Protein AF-A0A1E3LQV0-F1 (afdb_monomer_lite)

Organism: NCBI:txid1888892

Secondary structure (DSSP, 8-state):
-HHHHHHHHHHHHHHHHHHHHHHHHHHHHHHHHHHHHTPPPPPPPP----------PPP-------------

Structure (mmCIF, N/CA/C/O backbone):
data_AF-A0A1E3LQV0-F1
#
_entry.id   AF-A0A1E3LQV0-F1
#
loop_
_atom_site.group_PDB
_atom_site.id
_atom_site.type_symbol
_atom_site.label_atom_id
_atom_site.label_alt_id
_atom_site.label_comp_id
_atom_site.label_asym_id
_atom_site.label_entity_id
_atom_site.label_seq_id
_atom_site.pdbx_PDB_ins_code
_atom_site.Cartn_x
_atom_site.Cartn_y
_atom_site.Cartn_z
_atom_site.occupancy
_atom_site.B_iso_or_equiv
_atom_site.auth_seq_id
_atom_site.auth_comp_id
_atom_site.auth_asym_id
_atom_site.auth_atom_id
_atom_site.pdbx_PDB_model_num
ATOM 1 N N . MET A 1 1 ? 10.507 -0.824 -28.762 1.00 82.19 1 MET A N 1
ATOM 2 C CA . MET A 1 1 ? 10.341 -1.949 -27.812 1.00 82.19 1 MET A CA 1
ATOM 3 C C . MET A 1 1 ? 10.820 -1.588 -26.404 1.00 82.19 1 MET A C 1
ATOM 5 O O . MET A 1 1 ? 9.996 -1.603 -25.505 1.00 82.19 1 MET A O 1
ATOM 9 N N . ILE A 1 2 ? 12.080 -1.175 -26.205 1.00 93.38 2 ILE A N 1
ATOM 10 C CA . ILE A 1 2 ? 12.626 -0.821 -24.871 1.00 93.38 2 ILE A CA 1
ATOM 11 C C . ILE A 1 2 ? 11.814 0.276 -24.164 1.00 93.38 2 ILE A C 1
ATOM 13 O O . ILE A 1 2 ? 11.445 0.109 -23.009 1.00 93.38 2 ILE A O 1
ATOM 17 N N . ALA A 1 3 ? 11.464 1.360 -24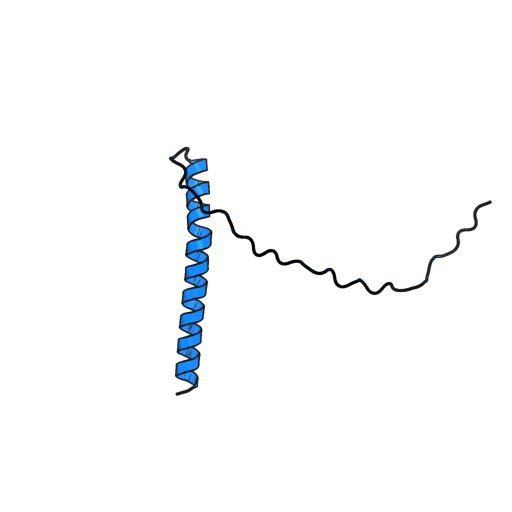.864 1.00 92.50 3 ALA A N 1
ATOM 18 C CA . ALA A 1 3 ? 10.663 2.445 -24.288 1.00 92.50 3 ALA A CA 1
ATOM 19 C C . ALA A 1 3 ? 9.279 1.980 -23.796 1.00 92.50 3 ALA A C 1
ATOM 21 O O . ALA A 1 3 ? 8.797 2.444 -22.769 1.00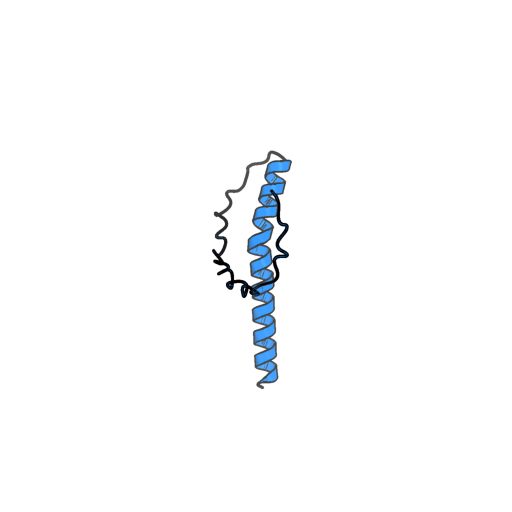 92.50 3 ALA A O 1
ATOM 22 N N . LEU A 1 4 ? 8.664 1.025 -24.501 1.00 95.00 4 LEU A N 1
ATOM 23 C CA . LEU A 1 4 ? 7.361 0.471 -24.138 1.00 95.00 4 LEU A CA 1
ATOM 24 C C . LEU A 1 4 ? 7.467 -0.413 -22.889 1.00 95.00 4 LEU A C 1
ATOM 26 O O . LEU A 1 4 ? 6.636 -0.312 -21.994 1.00 95.00 4 LEU A O 1
ATOM 30 N N . VAL A 1 5 ? 8.533 -1.212 -22.791 1.00 96.12 5 VAL A N 1
ATOM 31 C CA . VAL A 1 5 ? 8.837 -1.998 -21.586 1.00 96.12 5 VAL A CA 1
ATOM 32 C C . VAL A 1 5 ? 9.115 -1.079 -20.393 1.00 96.12 5 VAL A C 1
ATOM 34 O O . VAL A 1 5 ? 8.566 -1.297 -19.318 1.00 96.12 5 VAL A O 1
ATOM 37 N N . ALA A 1 6 ? 9.910 -0.023 -20.580 1.00 95.94 6 ALA A N 1
ATOM 38 C CA . ALA A 1 6 ? 10.218 0.940 -19.525 1.00 95.94 6 ALA A CA 1
ATOM 39 C C . ALA A 1 6 ? 8.961 1.667 -19.022 1.00 95.94 6 ALA A C 1
ATOM 41 O O . ALA A 1 6 ? 8.767 1.784 -17.813 1.00 95.94 6 ALA A O 1
ATOM 42 N N . ALA A 1 7 ? 8.083 2.098 -19.934 1.00 96.25 7 ALA A N 1
ATOM 43 C CA . ALA A 1 7 ? 6.810 2.713 -19.576 1.00 96.25 7 ALA A CA 1
ATOM 44 C C . ALA A 1 7 ? 5.940 1.755 -18.752 1.00 96.25 7 ALA A C 1
ATOM 46 O O . ALA A 1 7 ? 5.437 2.138 -17.701 1.00 96.25 7 ALA A O 1
ATOM 47 N N . LEU A 1 8 ? 5.831 0.493 -19.173 1.00 97.44 8 LEU A N 1
ATOM 48 C CA . LEU A 1 8 ? 5.017 -0.512 -18.490 1.00 97.44 8 LEU A CA 1
ATOM 49 C C . LEU A 1 8 ? 5.540 -0.809 -17.075 1.00 97.44 8 LEU A C 1
ATOM 51 O O . LEU A 1 8 ? 4.757 -0.853 -16.126 1.00 97.44 8 LEU A O 1
ATOM 55 N N . LEU A 1 9 ? 6.861 -0.931 -16.914 1.00 97.44 9 LEU A N 1
ATOM 56 C CA . LEU A 1 9 ? 7.496 -1.087 -15.603 1.00 97.44 9 LEU A CA 1
ATOM 57 C C . LEU A 1 9 ? 7.264 0.130 -14.704 1.00 97.44 9 LEU A C 1
ATOM 59 O O . LEU A 1 9 ? 6.950 -0.034 -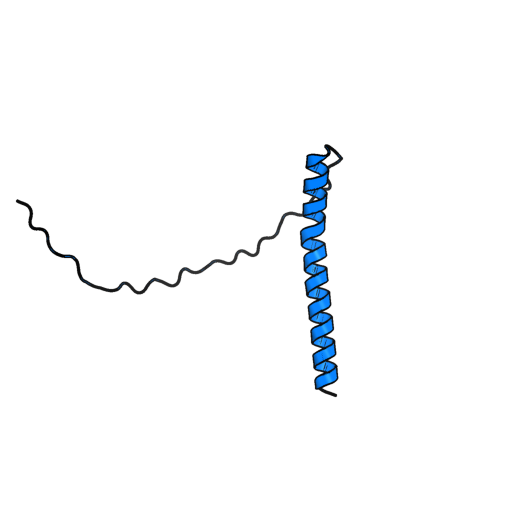13.527 1.00 97.44 9 LEU A O 1
ATOM 63 N N . PHE A 1 10 ? 7.382 1.341 -15.251 1.00 96.88 10 PHE A N 1
ATOM 64 C CA . PHE A 1 10 ? 7.132 2.567 -14.501 1.00 96.88 10 PHE A CA 1
ATOM 65 C C . PHE A 1 10 ? 5.677 2.652 -14.033 1.00 96.88 10 PHE A C 1
ATOM 67 O O . PHE A 1 10 ? 5.426 2.912 -12.858 1.00 96.88 10 PHE A O 1
ATOM 74 N N . THR A 1 11 ? 4.716 2.372 -14.917 1.00 97.44 11 THR A N 1
ATOM 75 C CA . THR A 1 11 ? 3.290 2.359 -14.569 1.00 97.44 11 THR A CA 1
ATOM 76 C C . THR A 1 11 ? 2.989 1.317 -13.495 1.00 97.44 11 THR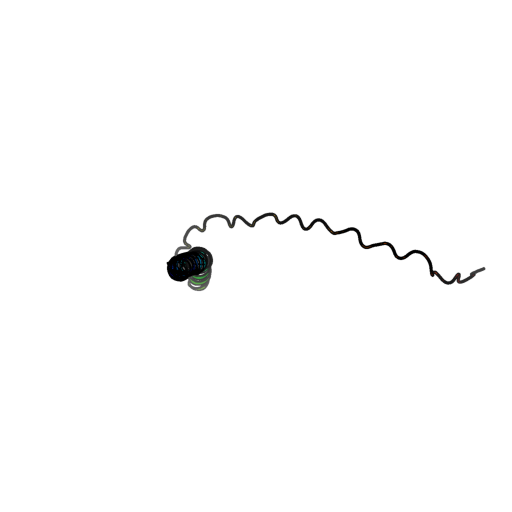 A C 1
ATOM 78 O O . THR A 1 11 ? 2.281 1.622 -12.537 1.00 97.44 11 THR A O 1
ATOM 81 N N . ALA A 1 12 ? 3.555 0.112 -13.608 1.00 96.38 12 ALA A N 1
ATOM 82 C CA . ALA A 1 12 ? 3.380 -0.935 -12.607 1.00 96.38 12 ALA A CA 1
ATOM 83 C C . ALA A 1 12 ? 3.968 -0.526 -11.248 1.00 96.38 12 ALA A C 1
ATOM 85 O O . ALA A 1 12 ? 3.289 -0.628 -10.227 1.00 96.38 12 ALA A O 1
ATOM 86 N N . ALA A 1 13 ? 5.196 -0.000 -11.228 1.00 95.12 13 ALA A N 1
ATOM 87 C CA . ALA A 1 13 ? 5.833 0.481 -10.005 1.00 95.12 13 ALA A CA 1
ATOM 88 C C . ALA A 1 13 ? 5.037 1.626 -9.357 1.00 95.12 13 ALA A C 1
ATOM 90 O O . ALA A 1 13 ? 4.845 1.641 -8.140 1.00 95.12 13 ALA A O 1
ATOM 91 N N . PHE A 1 14 ? 4.522 2.551 -10.168 1.00 95.62 14 PHE A N 1
ATOM 92 C CA . PHE A 1 14 ? 3.689 3.657 -9.708 1.00 95.62 14 PHE A CA 1
ATOM 93 C C . PHE A 1 14 ? 2.368 3.167 -9.098 1.00 95.62 14 PHE A C 1
ATOM 95 O O . PHE A 1 14 ? 2.007 3.579 -7.996 1.00 95.62 14 PHE A O 1
ATOM 102 N N . ALA A 1 15 ? 1.683 2.232 -9.762 1.00 96.12 15 ALA A N 1
ATOM 103 C CA . ALA A 1 15 ? 0.452 1.634 -9.252 1.00 96.12 15 ALA A CA 1
ATOM 104 C C . ALA A 1 15 ? 0.681 0.894 -7.924 1.00 96.12 15 ALA A C 1
ATOM 106 O O . ALA A 1 15 ? -0.085 1.077 -6.978 1.00 96.12 15 ALA A O 1
ATOM 107 N N . VAL A 1 16 ? 1.764 0.116 -7.818 1.00 95.75 16 VAL A N 1
ATOM 108 C CA . VAL A 1 16 ? 2.140 -0.578 -6.575 1.00 95.75 16 VAL A CA 1
ATOM 109 C C . VAL A 1 16 ? 2.468 0.417 -5.460 1.00 95.75 16 VAL A C 1
ATOM 111 O O . VAL A 1 16 ? 2.063 0.204 -4.319 1.00 95.75 16 VAL A O 1
ATOM 114 N N . SER A 1 17 ? 3.151 1.522 -5.770 1.00 93.44 17 SER A N 1
ATOM 115 C CA . SER A 1 17 ? 3.460 2.573 -4.794 1.00 93.44 17 SER A CA 1
ATOM 116 C C . SER A 1 17 ? 2.196 3.236 -4.241 1.00 93.44 17 SER A C 1
ATOM 118 O O . SER A 1 17 ? 2.063 3.372 -3.022 1.00 93.44 17 SER A O 1
ATOM 120 N N . LEU A 1 18 ? 1.236 3.574 -5.109 1.00 93.19 18 LEU A N 1
ATOM 121 C CA . LEU A 1 18 ? -0.058 4.111 -4.685 1.00 93.19 18 LEU A CA 1
ATOM 122 C C . LEU A 1 18 ? -0.847 3.091 -3.862 1.00 93.19 18 LEU A C 1
ATOM 124 O O . LEU A 1 18 ? -1.368 3.429 -2.802 1.00 93.19 18 LEU A O 1
ATOM 128 N N . TRP A 1 19 ? -0.899 1.835 -4.305 1.00 91.56 19 TRP A N 1
ATOM 129 C CA . TRP A 1 19 ? -1.574 0.768 -3.568 1.00 91.56 19 TRP A CA 1
ATOM 130 C C . TRP A 1 19 ? -0.985 0.580 -2.164 1.00 91.56 19 TRP A C 1
ATOM 132 O O . TRP A 1 19 ? -1.723 0.526 -1.181 1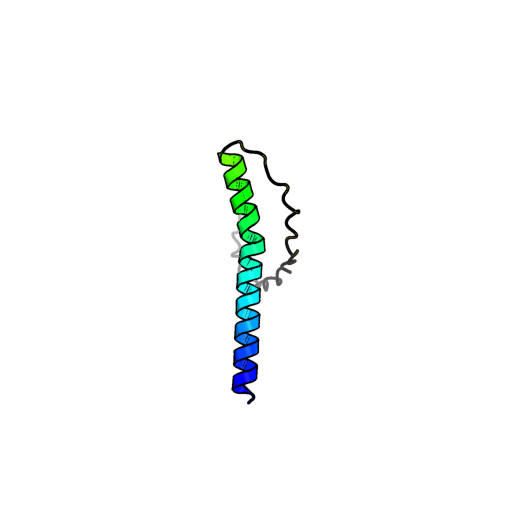.00 91.56 19 TRP A O 1
ATOM 142 N N . ALA A 1 20 ? 0.344 0.560 -2.046 1.00 87.94 20 ALA A N 1
ATOM 143 C CA . ALA A 1 20 ? 1.030 0.474 -0.761 1.00 87.94 20 ALA A CA 1
ATOM 144 C C . ALA A 1 20 ? 0.701 1.669 0.151 1.00 87.94 20 ALA A C 1
ATOM 146 O O . ALA A 1 20 ? 0.489 1.494 1.353 1.00 87.94 20 ALA A O 1
ATOM 147 N N . MET A 1 21 ? 0.601 2.877 -0.408 1.00 86.94 21 MET A N 1
ATOM 148 C CA . MET A 1 21 ? 0.160 4.060 0.333 1.00 86.94 21 MET A CA 1
ATOM 149 C C . MET A 1 21 ? -1.276 3.894 0.860 1.00 86.94 21 MET A C 1
ATOM 151 O O . MET A 1 21 ? -1.526 4.153 2.036 1.00 86.94 21 MET A O 1
ATOM 155 N N . PHE A 1 22 ? -2.209 3.402 0.041 1.00 86.94 22 PHE A N 1
ATOM 156 C CA . PHE A 1 22 ? -3.590 3.162 0.476 1.00 86.94 22 PHE A CA 1
ATOM 157 C C . PHE A 1 22 ? -3.682 2.119 1.593 1.00 86.94 22 PHE A C 1
ATOM 159 O O . PHE A 1 22 ? -4.277 2.400 2.632 1.00 86.94 22 PHE A O 1
ATOM 166 N N . VAL A 1 23 ? -3.039 0.960 1.427 1.00 85.75 23 VAL A N 1
ATOM 167 C CA . VAL A 1 23 ? -3.083 -0.137 2.414 1.00 85.75 23 VAL A CA 1
ATOM 168 C C . VAL A 1 23 ? -2.438 0.252 3.751 1.00 85.75 23 VAL A C 1
ATOM 170 O O . VAL A 1 23 ? -2.782 -0.301 4.790 1.00 85.75 23 VAL A O 1
ATOM 173 N N . THR A 1 24 ? -1.519 1.220 3.763 1.00 83.56 24 THR A N 1
ATOM 174 C CA . THR A 1 24 ? -0.849 1.664 4.999 1.00 83.56 24 THR A CA 1
ATOM 175 C C . THR A 1 24 ? -1.558 2.815 5.714 1.00 83.56 24 THR A C 1
ATOM 177 O O . THR A 1 24 ? -1.466 2.910 6.944 1.00 83.56 24 THR A O 1
ATOM 180 N N . ILE A 1 25 ? -2.247 3.692 4.978 1.00 83.31 25 ILE A N 1
ATOM 181 C CA . ILE A 1 25 ? -2.892 4.892 5.531 1.00 83.31 25 ILE A CA 1
ATOM 182 C C . ILE A 1 25 ? -4.361 4.637 5.878 1.00 83.31 25 ILE A C 1
ATOM 184 O O . ILE A 1 25 ? -4.812 5.081 6.936 1.00 83.31 25 ILE A O 1
ATOM 188 N N . GLU A 1 26 ? -5.105 3.928 5.026 1.00 84.81 26 GLU A N 1
ATOM 189 C CA . GLU A 1 26 ? -6.548 3.717 5.203 1.00 84.81 26 GLU A CA 1
ATOM 190 C C . GLU A 1 26 ? -6.894 3.062 6.553 1.00 84.81 26 GLU A C 1
ATOM 192 O O . GLU A 1 26 ? -7.705 3.651 7.275 1.00 84.81 26 GLU A O 1
ATOM 197 N N . PRO A 1 27 ? -6.205 1.991 7.005 1.00 82.19 27 PRO A N 1
ATOM 198 C CA . PRO A 1 27 ? -6.528 1.363 8.285 1.00 82.19 27 PRO A CA 1
ATOM 199 C C . PRO A 1 27 ? -6.352 2.321 9.467 1.00 82.19 27 PRO A C 1
ATOM 201 O O . PRO A 1 27 ? -7.139 2.318 10.412 1.00 82.19 27 PRO A O 1
ATOM 204 N N . ARG A 1 28 ? -5.346 3.203 9.406 1.00 83.38 28 ARG A N 1
ATOM 205 C CA . ARG A 1 28 ? -5.091 4.207 10.453 1.00 83.38 28 ARG A CA 1
ATOM 206 C C . ARG A 1 28 ? -6.190 5.258 10.500 1.00 83.38 28 ARG A C 1
ATOM 208 O O . ARG A 1 28 ? -6.614 5.640 11.587 1.00 83.38 28 ARG A O 1
ATOM 215 N N . LEU A 1 29 ? -6.666 5.708 9.340 1.00 85.00 29 LEU A N 1
ATOM 216 C CA . LEU A 1 29 ? -7.791 6.638 9.262 1.00 85.00 29 LEU A CA 1
ATOM 217 C C . LEU A 1 29 ? -9.086 5.985 9.758 1.00 85.00 29 LEU A C 1
ATOM 219 O O . LEU A 1 29 ? -9.836 6.623 10.498 1.00 85.00 29 LEU A O 1
ATOM 223 N N . GLY A 1 30 ? -9.324 4.720 9.400 1.00 84.81 30 GLY A N 1
ATOM 224 C CA . GLY A 1 30 ? -10.448 3.926 9.897 1.00 84.81 30 GLY A CA 1
ATOM 225 C C . GLY A 1 30 ? -10.427 3.796 11.420 1.00 84.81 30 GLY A C 1
ATOM 226 O O . GLY A 1 30 ? -11.420 4.105 12.075 1.00 84.81 30 GLY A O 1
ATOM 227 N N . TYR A 1 31 ? -9.270 3.461 11.990 1.00 85.38 31 TYR A N 1
ATOM 228 C CA . TYR A 1 31 ? -9.051 3.397 13.436 1.00 85.38 31 TYR A CA 1
ATOM 229 C C . TYR A 1 31 ? -9.301 4.734 14.141 1.00 85.38 31 TYR A C 1
ATOM 231 O O . TYR A 1 31 ? -10.070 4.794 15.098 1.00 85.38 31 TYR A O 1
ATOM 239 N N . MET A 1 32 ? -8.702 5.829 13.658 1.00 85.38 32 MET A N 1
ATOM 240 C CA . MET A 1 32 ? -8.907 7.159 14.248 1.00 85.38 32 MET A CA 1
ATOM 241 C C . MET A 1 32 ? -10.378 7.576 14.182 1.00 85.38 32 MET A C 1
ATOM 243 O O . MET A 1 32 ? -10.905 8.150 15.134 1.00 85.38 32 MET A O 1
ATOM 247 N N . ARG A 1 33 ? -11.062 7.260 13.078 1.00 86.31 33 ARG A N 1
ATOM 248 C CA . ARG A 1 33 ? -12.493 7.530 12.923 1.00 86.31 33 ARG A CA 1
ATOM 249 C C . ARG A 1 33 ? -13.341 6.682 13.876 1.00 86.31 33 ARG A C 1
ATOM 251 O O . ARG A 1 33 ? -14.281 7.229 14.445 1.00 86.31 33 ARG A O 1
ATOM 258 N N . ALA A 1 34 ? -13.010 5.404 14.068 1.00 86.81 34 ALA A N 1
ATOM 259 C CA . ALA A 1 34 ? -13.692 4.522 15.016 1.00 86.81 34 ALA A CA 1
ATOM 260 C C . ALA A 1 34 ? -13.535 5.022 16.462 1.00 86.81 34 ALA A C 1
ATOM 262 O O . ALA A 1 34 ? -14.529 5.152 17.171 1.00 86.81 34 ALA A O 1
ATOM 263 N N . LEU A 1 35 ? -12.320 5.427 16.858 1.00 86.25 35 LEU A N 1
ATOM 264 C CA . LEU A 1 35 ? -12.063 6.035 18.169 1.00 86.25 35 LEU A CA 1
ATOM 265 C C . LEU A 1 35 ? -12.886 7.305 18.406 1.00 86.25 35 LEU A C 1
ATOM 267 O O . LEU A 1 35 ? -13.447 7.481 19.482 1.00 86.25 35 LEU A O 1
ATOM 271 N N . LEU A 1 36 ? -12.964 8.191 17.409 1.00 88.06 36 LEU A N 1
ATOM 272 C CA . LEU A 1 36 ? -13.718 9.445 17.519 1.00 88.06 36 LEU A CA 1
ATOM 273 C C . LEU A 1 36 ? -15.234 9.226 17.601 1.00 88.06 36 LEU A C 1
ATOM 275 O O . LEU A 1 36 ? -15.935 10.061 18.166 1.00 88.06 36 LEU A O 1
ATOM 279 N N . ARG A 1 37 ? -15.743 8.136 17.020 1.00 88.50 37 ARG A N 1
ATOM 280 C CA . ARG A 1 37 ? -17.171 7.787 17.040 1.00 88.50 37 ARG A CA 1
ATOM 281 C C . ARG A 1 37 ? -17.571 6.913 18.229 1.00 88.50 37 ARG A C 1
ATOM 283 O O . ARG A 1 37 ? -18.758 6.832 18.519 1.00 88.50 37 ARG A O 1
ATOM 290 N N . GLY A 1 38 ? -16.607 6.305 18.922 1.00 79.00 38 GLY A N 1
ATOM 291 C CA . GLY A 1 38 ? -16.870 5.336 19.989 1.00 79.00 38 GLY A CA 1
ATOM 292 C C . GLY A 1 38 ? -17.349 3.974 19.472 1.00 79.00 38 GLY A C 1
ATOM 293 O O . GLY A 1 38 ? -17.931 3.207 20.233 1.00 79.00 38 GLY A O 1
ATOM 294 N N . ASP A 1 39 ? -17.118 3.685 18.188 1.00 80.06 39 ASP A N 1
ATOM 295 C CA . ASP A 1 39 ? -17.457 2.408 17.559 1.00 80.06 39 ASP A CA 1
ATOM 296 C C . ASP A 1 39 ? -16.423 1.323 17.919 1.00 80.06 39 ASP A C 1
ATOM 298 O O . ASP A 1 39 ? -15.349 1.602 18.461 1.00 80.06 39 ASP A O 1
ATOM 302 N N . GLY A 1 40 ? -16.725 0.066 17.578 1.00 76.44 40 GLY A N 1
ATOM 303 C CA . GLY A 1 40 ? -15.775 -1.040 17.703 1.00 76.44 40 GLY A CA 1
ATOM 304 C C . GLY A 1 40 ? -14.466 -0.732 16.971 1.00 76.44 40 GLY A C 1
ATOM 305 O O . GLY A 1 40 ? -14.458 -0.472 15.768 1.00 76.44 40 GLY A O 1
ATOM 306 N N . VAL A 1 41 ? -13.360 -0.745 17.711 1.00 72.31 41 VAL A N 1
ATOM 307 C CA . VAL A 1 41 ? -12.042 -0.371 17.198 1.00 72.31 41 VAL A CA 1
ATOM 308 C C . VAL A 1 41 ? -11.444 -1.557 16.429 1.00 72.31 41 VAL A C 1
ATOM 310 O O . VAL A 1 41 ? -11.220 -2.605 17.038 1.00 72.31 41 VAL A O 1
ATOM 313 N N . PRO A 1 42 ? -11.187 -1.435 15.112 1.00 68.19 42 PRO A N 1
ATOM 314 C CA . PRO A 1 42 ? -10.559 -2.505 14.348 1.00 68.19 42 PRO A CA 1
ATOM 315 C C . PRO A 1 42 ? -9.111 -2.702 14.807 1.00 68.19 42 PRO A C 1
ATOM 317 O O . PRO A 1 42 ? -8.380 -1.732 15.020 1.00 68.19 42 PRO A O 1
ATOM 320 N N . ASP A 1 43 ? -8.707 -3.962 14.960 1.00 71.56 43 ASP A N 1
ATOM 321 C CA . ASP A 1 43 ? -7.360 -4.321 15.398 1.00 71.56 43 ASP A CA 1
ATOM 322 C C . ASP A 1 43 ? -6.337 -3.937 14.318 1.00 71.56 43 ASP A C 1
ATOM 324 O O . ASP A 1 43 ? -6.407 -4.395 13.173 1.00 71.56 43 ASP A O 1
ATOM 328 N N . LEU A 1 44 ? -5.412 -3.039 14.664 1.00 70.25 44 LEU A N 1
ATOM 329 C CA . LEU A 1 44 ? -4.376 -2.570 13.750 1.00 70.25 44 LEU A CA 1
ATOM 330 C C . LEU A 1 44 ? -3.104 -3.383 13.944 1.00 70.25 44 LEU A C 1
ATOM 332 O O . LEU A 1 44 ? -2.526 -3.405 15.030 1.00 70.25 44 LEU A O 1
ATOM 336 N N . ALA A 1 45 ? -2.597 -3.955 12.851 1.00 71.12 45 ALA A N 1
ATOM 337 C CA . ALA A 1 45 ? -1.284 -4.582 12.854 1.00 71.12 45 ALA A CA 1
ATOM 338 C C . ALA A 1 45 ? -0.209 -3.576 13.330 1.00 71.12 45 ALA A C 1
ATOM 340 O O . ALA A 1 45 ? -0.207 -2.421 12.880 1.00 71.12 45 ALA A O 1
ATOM 341 N N . PRO A 1 46 ? 0.724 -3.987 14.213 1.00 67.44 46 PRO A N 1
ATOM 342 C CA . PRO A 1 46 ? 1.773 -3.110 14.714 1.00 67.44 46 PRO A CA 1
ATOM 343 C C . PRO A 1 46 ? 2.550 -2.454 13.573 1.00 67.44 46 PRO A C 1
ATOM 345 O O . PRO A 1 46 ? 3.025 -3.118 12.651 1.00 67.44 46 PRO A O 1
ATOM 348 N N . ALA A 1 47 ? 2.709 -1.134 13.646 1.00 66.00 47 ALA A N 1
ATOM 349 C CA . ALA A 1 47 ? 3.487 -0.388 12.671 1.00 66.00 47 ALA A CA 1
ATOM 350 C C . ALA A 1 47 ? 4.959 -0.829 12.718 1.00 66.00 47 ALA A C 1
ATOM 352 O O . ALA A 1 47 ? 5.702 -0.440 13.620 1.00 66.00 47 ALA A O 1
ATOM 353 N N . VAL A 1 48 ? 5.400 -1.609 11.729 1.00 65.81 48 VAL A N 1
ATOM 354 C CA . VAL A 1 48 ? 6.818 -1.942 11.557 1.00 65.81 48 VAL A CA 1
ATOM 355 C C . VAL A 1 48 ? 7.523 -0.721 10.970 1.00 65.81 48 VAL A C 1
ATOM 357 O O . VAL A 1 48 ? 7.625 -0.555 9.757 1.00 65.81 48 VAL A O 1
ATOM 360 N N . ALA A 1 49 ? 7.969 0.183 11.840 1.00 61.62 49 ALA A N 1
ATOM 361 C CA . ALA A 1 49 ? 8.810 1.294 11.422 1.00 61.62 49 ALA A CA 1
ATOM 362 C C . ALA A 1 49 ? 10.189 0.739 11.021 1.00 61.62 49 ALA A C 1
ATOM 364 O O . ALA A 1 49 ? 10.842 0.095 11.853 1.00 61.62 49 ALA A O 1
ATOM 365 N N . PRO A 1 50 ? 10.668 0.973 9.785 1.00 59.88 50 PRO A N 1
AT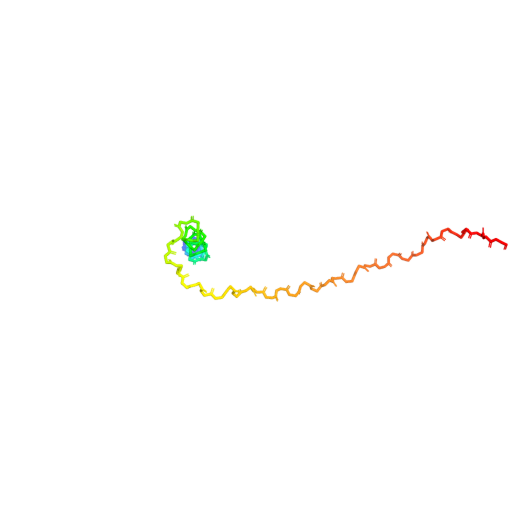OM 366 C CA . PRO A 1 50 ? 12.035 0.630 9.437 1.00 59.88 50 PRO A CA 1
ATOM 367 C C . PRO A 1 50 ? 12.961 1.411 10.370 1.00 59.88 50 PRO A C 1
ATOM 369 O O . PRO A 1 50 ? 12.942 2.642 10.405 1.00 59.88 50 PRO A O 1
ATOM 372 N N . ARG A 1 51 ? 13.758 0.692 11.167 1.00 57.66 51 ARG A N 1
ATOM 373 C CA . ARG A 1 51 ? 14.786 1.292 12.022 1.00 57.66 51 ARG A CA 1
ATOM 374 C C . ARG A 1 51 ? 15.911 1.813 11.131 1.00 57.66 51 ARG A C 1
ATOM 376 O O . ARG A 1 51 ? 16.945 1.167 10.980 1.00 57.66 51 ARG A O 1
ATOM 383 N N . VAL A 1 52 ? 15.711 2.981 10.530 1.00 58.19 52 VAL A N 1
ATOM 384 C CA . VAL A 1 52 ? 16.784 3.706 9.853 1.00 58.19 52 VAL A CA 1
ATOM 385 C C . VAL A 1 52 ? 17.688 4.254 10.949 1.00 58.19 52 VAL A C 1
ATOM 387 O O . VAL A 1 52 ? 17.413 5.286 11.559 1.00 58.19 52 VAL A O 1
ATOM 390 N N . ARG A 1 53 ? 18.758 3.518 11.261 1.00 52.28 53 ARG A N 1
ATOM 391 C CA . ARG A 1 53 ? 19.817 4.007 12.140 1.00 52.28 53 ARG A CA 1
ATOM 392 C C . ARG A 1 53 ? 20.539 5.107 11.370 1.00 52.28 53 ARG A C 1
ATOM 394 O O . ARG A 1 53 ? 21.437 4.820 10.586 1.00 52.28 53 ARG A O 1
ATOM 401 N N . ALA A 1 54 ? 20.106 6.353 11.549 1.00 62.09 54 ALA A N 1
ATOM 402 C CA . ALA A 1 54 ? 20.849 7.510 11.077 1.00 62.09 54 ALA A CA 1
ATOM 403 C C . ALA A 1 54 ? 22.207 7.486 11.787 1.00 62.09 54 ALA A C 1
ATOM 405 O O . ALA A 1 54 ? 22.334 7.863 12.951 1.00 62.09 54 ALA A O 1
ATOM 406 N N . MET A 1 55 ? 23.216 6.937 11.115 1.00 56.59 55 MET A N 1
ATOM 407 C CA . MET A 1 55 ? 24.589 7.013 11.574 1.00 56.59 55 MET A CA 1
ATOM 408 C C . MET A 1 55 ? 24.962 8.485 11.440 1.00 56.59 55 MET A C 1
ATOM 410 O O . MET A 1 55 ? 25.118 8.988 10.328 1.00 56.59 55 MET A O 1
ATOM 414 N N . ALA A 1 56 ? 24.980 9.203 12.564 1.00 56.47 56 ALA A N 1
ATOM 415 C CA . ALA A 1 56 ? 25.420 10.585 12.596 1.00 56.47 56 ALA A CA 1
ATOM 416 C C . ALA A 1 56 ? 26.834 10.615 12.011 1.00 56.47 56 ALA A C 1
ATOM 418 O O . ALA A 1 56 ? 27.778 10.102 12.613 1.00 56.47 56 ALA A O 1
ATOM 419 N N . ARG A 1 57 ? 26.966 11.147 10.792 1.00 59.25 57 ARG A N 1
ATOM 420 C CA . ARG A 1 57 ? 28.266 11.419 10.188 1.00 59.25 57 ARG A CA 1
ATOM 421 C C . ARG A 1 57 ? 29.005 12.309 11.191 1.00 59.25 57 ARG A C 1
ATOM 423 O O . ARG A 1 57 ? 28.441 13.345 11.547 1.00 59.25 57 ARG A O 1
ATOM 430 N N . PRO A 1 58 ? 30.189 11.920 11.695 1.00 54.75 58 PRO A N 1
ATOM 431 C CA . PRO A 1 58 ? 30.901 12.744 12.656 1.00 54.75 58 PRO A CA 1
ATOM 432 C C . PRO A 1 58 ? 31.097 14.123 12.030 1.00 54.75 58 PRO A C 1
ATOM 434 O O . PRO A 1 58 ? 31.663 14.244 10.941 1.00 54.75 58 PRO A O 1
ATOM 437 N N . ALA A 1 59 ? 30.537 15.146 12.680 1.00 56.97 59 ALA A N 1
ATOM 438 C CA . ALA A 1 59 ? 30.763 16.526 12.299 1.00 56.97 59 ALA A CA 1
ATOM 439 C C . ALA A 1 59 ? 32.276 16.748 12.339 1.00 56.97 59 ALA A C 1
ATOM 441 O O . ALA A 1 59 ? 32.913 16.465 13.356 1.00 56.97 59 ALA A O 1
ATOM 442 N N . ALA A 1 60 ? 32.861 17.178 11.221 1.00 56.81 60 ALA A N 1
ATOM 443 C CA . ALA A 1 60 ? 34.270 17.524 11.181 1.00 56.81 60 ALA A CA 1
ATOM 444 C C . ALA A 1 60 ? 34.505 18.612 12.238 1.00 56.81 60 ALA A C 1
ATOM 446 O O . ALA A 1 60 ? 33.955 19.709 12.146 1.00 56.81 60 ALA A O 1
ATOM 447 N N . VAL A 1 61 ? 35.254 18.271 13.287 1.00 51.50 61 VAL A N 1
ATOM 448 C CA . VAL A 1 61 ? 35.623 19.197 14.356 1.00 51.50 61 VAL A CA 1
ATOM 449 C C . VAL A 1 61 ? 36.546 20.238 13.732 1.00 51.50 61 VAL A C 1
ATOM 451 O O . VAL A 1 61 ? 37.726 19.977 13.518 1.00 51.50 61 VAL A O 1
ATOM 454 N N . SER A 1 62 ? 35.995 21.407 13.398 1.00 50.25 62 SER A N 1
ATOM 455 C CA . SER A 1 62 ? 36.785 22.580 13.032 1.00 50.25 62 SER A CA 1
ATOM 456 C C . SER A 1 62 ? 37.585 22.999 14.260 1.00 50.25 62 SER A C 1
ATOM 458 O O . SER A 1 62 ? 37.053 23.550 15.224 1.00 50.25 62 SER A O 1
ATOM 460 N N . THR A 1 63 ? 38.864 22.656 14.253 1.00 55.75 63 THR A N 1
ATOM 461 C CA . THR A 1 63 ? 39.831 22.986 15.291 1.00 55.75 63 THR A CA 1
ATOM 462 C C . THR A 1 63 ? 40.059 24.493 15.401 1.00 55.75 63 THR A C 1
ATOM 464 O O . THR A 1 63 ? 40.295 25.163 14.404 1.00 55.75 63 THR A O 1
ATOM 467 N N . LEU A 1 64 ? 40.103 24.944 16.658 1.00 49.53 64 LEU A N 1
ATOM 468 C CA . LEU A 1 64 ? 40.763 26.143 17.185 1.00 49.53 64 LEU A CA 1
ATOM 469 C C . LEU A 1 64 ? 40.225 27.537 16.817 1.00 49.53 64 LEU A C 1
ATOM 471 O O . LEU A 1 64 ? 40.440 28.071 15.739 1.00 49.53 64 LEU A O 1
ATOM 475 N N . GLY A 1 65 ? 39.691 28.194 17.848 1.00 47.34 65 GLY A N 1
ATOM 476 C CA . GLY A 1 65 ? 39.482 29.638 17.902 1.00 47.34 65 GLY A CA 1
ATOM 477 C C . GLY A 1 65 ? 38.795 30.060 19.199 1.00 47.34 65 GLY A C 1
ATOM 478 O O . GLY A 1 65 ? 37.760 30.713 19.158 1.00 47.34 65 GLY A O 1
ATOM 479 N N . ARG A 1 66 ? 39.296 29.623 20.365 1.00 53.44 66 ARG A N 1
ATOM 480 C CA . ARG A 1 66 ? 38.760 30.055 21.667 1.00 53.44 66 ARG A CA 1
ATOM 481 C C . ARG A 1 66 ? 39.566 31.277 22.134 1.00 53.44 66 ARG A C 1
ATOM 483 O O . ARG A 1 66 ? 40.754 31.108 22.398 1.00 53.44 66 ARG A O 1
ATOM 490 N N . PRO A 1 67 ? 38.982 32.483 22.243 1.00 50.41 67 PRO A N 1
ATOM 491 C CA . PRO A 1 67 ? 39.679 33.613 22.841 1.00 50.41 67 PRO A CA 1
ATOM 492 C C . PRO A 1 67 ? 39.813 33.383 24.351 1.00 50.41 67 PRO A C 1
ATOM 494 O O . PRO A 1 67 ? 38.838 33.125 25.060 1.00 50.41 67 PRO A O 1
ATOM 497 N N . GLN A 1 68 ? 41.051 33.447 24.825 1.00 59.72 68 GLN A N 1
ATOM 498 C CA . GLN A 1 68 ? 41.448 33.327 26.220 1.00 59.72 68 GLN A CA 1
ATOM 499 C C . GLN A 1 68 ? 41.000 34.586 26.980 1.00 59.72 68 GLN A C 1
ATOM 501 O O . GLN A 1 68 ? 41.629 35.635 26.884 1.00 59.72 68 GLN A O 1
ATOM 506 N N . ARG A 1 69 ? 39.889 34.505 27.726 1.00 49.56 69 ARG A N 1
ATOM 507 C CA . ARG A 1 69 ? 39.590 35.482 28.784 1.00 49.56 69 ARG A CA 1
ATOM 508 C C . ARG A 1 69 ? 40.405 35.096 30.014 1.00 49.56 69 ARG A C 1
ATOM 510 O O . ARG A 1 69 ? 40.082 34.116 30.678 1.00 49.56 69 ARG A O 1
ATOM 517 N N . ALA A 1 70 ? 41.473 35.848 30.266 1.00 44.62 70 ALA A N 1
ATOM 518 C CA . ALA A 1 70 ? 42.186 35.834 31.534 1.00 44.62 70 ALA A CA 1
ATOM 519 C C . ALA A 1 70 ? 41.255 36.360 32.638 1.00 44.62 70 ALA A C 1
ATOM 521 O O . ALA A 1 70 ? 40.647 37.421 32.489 1.00 44.62 70 ALA A O 1
ATOM 522 N N . ALA A 1 71 ? 41.128 35.595 33.717 1.00 43.38 71 ALA A N 1
ATOM 523 C CA . ALA A 1 71 ? 40.512 36.009 34.965 1.00 43.38 71 ALA A CA 1
ATOM 524 C C . ALA A 1 71 ? 41.458 35.613 36.104 1.00 43.38 71 ALA A C 1
ATOM 526 O O . ALA A 1 71 ? 41.904 34.465 36.125 1.00 43.38 71 ALA A O 1
ATOM 527 N N . ALA A 1 72 ? 41.657 36.574 37.014 1.00 41.31 72 ALA A N 1
ATOM 528 C CA . ALA A 1 72 ? 42.442 36.551 38.254 1.00 41.31 72 ALA A CA 1
ATOM 529 C C . ALA A 1 72 ? 43.968 36.628 38.097 1.00 41.31 72 ALA A C 1
ATOM 531 O O . ALA A 1 72 ? 44.591 35.647 37.640 1.00 41.31 72 ALA A O 1
#

Foldseek 3Di:
DVVVVVVVVVVVVVVVVVVVVCVVVVLVVVQVVCVVVVHDHDDDDDDPDPPPPPPPPPDPPPDDDDDDDDDD

pLDDT: mean 75.23, std 17.32, range [41.31, 97.44]

Radius of gyration: 25.98 Å; chains: 1; bounding box: 60×41×66 Å

Sequence (72 aa):
MIALVAALLFTAAFAVSLWAMFVTIEPRLGYMRALLRGDGVPDLAPAVAPRVRAMARPAAVSTLGRPQRAAA